Protein 9JBD (pdb70)

Solvent-accessible surface area: 7756 Å² total; per-residue (Å²): 151,133,69,44,15,96,37,20,92,106,96,26,36,60,115,65,0,82,110,40,1,70,26,154,71,24,71,13,50,26,49,77,61,14,74,9,152,79,73,32,118,74,53,111,5,37,55,10,83,17,112,26,131,75,57,72,0,63,158,28,0,58,97,6,10,111,34,0,65,174,100,42,133,42,10,88,6,1,0,2,2,30,22,25,66,0,115,83,49,39,24,8,4,0,0,0,0,0,0,52,141,179,66,22,0,119,87,1,3,159,38,0,13,70,82,0,94,132,62,0,22,0,111,46,87,15,57,7,138,94,55,47,114,57,96,44,74,90,25

Foldseek 3Di:
DDAAEEEEQDFDDLPVQCVVLDDPLWPAKDKDWDFAAQDDPRFGWFKKFKADDVVQQVVQLVVLQVVLPVPDPSKGKHKYAYGGMDGGGGTGIMMMITHSDHVSRVVSNVSSVVSQQVPGQMWMWIDGPVGDIDIDRGD

InterPro domains:
  IPR003448 Molybdopterin biosynthesis MoaE [PF02391] (89-200)
  IPR003448 Molybdopterin biosynthesis MoaE [cd00756] (94-217)
  IPR003749 Sulfur carrier ThiS/MoaD-like [PF02597] (6-82)
  IPR012675 Beta-grasp domain superfamily [G3DSA:3.10.20.30] (4-79)
  IPR016155 Molybdopterin synthase/thiamin biosynthesis sulphur carrier, beta-grasp [SSF54285] (1-80)
  IPR036563 Molybdopterin biosynthesis MoaE subunit superfamily [G3DSA:3.90.1170.40] (80-221)
  IPR036563 Molybdopterin biosynthesis MoaE subunit superfamily [SSF54690] (85-220)

GO terms:
  GO:0006777 Mo-molybdopterin cofactor biosynthetic process (P, IDA)

Radius of gyration: 15.44 Å; Cα contacts (8 Å, |Δi|>4): 315; chains: 1; bounding box: 29×27×48 Å

Sequence (139 aa):
SDVYCRLTDEPLSVDEVLNAISGPSQGGAVIFVGTVRNNNNGHEVTKLYYEAYPAMVHHRTLMDIIEECERQADGVRVAVAHRTGELRIGDAAVVIGASAPHRAAAFDAARMCIERLKQDVPIWKKEFALDGVEWVANRP

B-factor: mean 68.08, std 10.38, range [46.68, 106.33]

Organism: Mycobacterium tuberculosis (strain ATCC 25618 / H37Rv) (NCBI:txid83332)

Secondary structure (DSSP, 8-state):
----EEEESSPP-HHHHHHHH--TT--EEEEEEEE--SEETTEEEEEEEEE--HHHHHHHHHHHHHHHHTTSTT-EEEEEEE-EEE-TT-EEEEEEEEESSHHHHHHHHHHHHHHHHHH---EEEEEETTS-EEEES--

Structure (mmCIF, N/CA/C/O backbone):
data_9JBD
#
_entry.id   9JBD
#
_cell.length_a   98.015
_cell.length_b   98.015
_cell.length_c   102.940
_cell.angle_alpha   90.00
_cell.angle_beta   90.00
_cell.angle_gamma   120.00
#
_symmetry.space_group_name_H-M   'P 65 2 2'
#
loop_
_entity.id
_entity.type
_entity.pdbx_description
1 polymer 'Probable MoaD-MoaE fusion protein MoaX'
2 non-polymer '2-(N-MORPHOLINO)-ETHANESULFONIC ACID'
3 non-polymer GLYCEROL
4 water water
#
loop_
_atom_site.group_PDB
_atom_site.id
_atom_site.type_symbol
_atom_site.label_atom_id
_atom_site.label_alt_id
_atom_site.label_comp_id
_atom_site.label_asym_id
_atom_site.label_entity_id
_atom_site.label_seq_id
_atom_site.pdbx_PDB_ins_code
_atom_site.Cartn_x
_atom_site.Cartn_y
_atom_site.Cartn_z
_atom_site.occupancy
_atom_site.B_iso_or_equiv
_atom_site.auth_seq_id
_atom_site.auth_comp_id
_atom_site.auth_asym_id
_atom_site.auth_atom_id
_atom_site.pdbx_PDB_model_num
ATOM 1 N N . SER A 1 8 ? 24.593 26.682 -27.121 1.00 71.79 83 SER A N 1
ATOM 2 C CA . SER A 1 8 ? 23.908 25.973 -26.047 1.00 79.87 83 SER A CA 1
ATOM 3 C C . SER A 1 8 ? 23.657 26.949 -24.883 1.00 79.78 83 SER A C 1
ATOM 4 O O . SER A 1 8 ? 24.586 27.619 -24.419 1.00 80.60 83 SER A O 1
ATOM 7 N N . ASP A 1 9 ? 22.402 27.021 -24.431 1.00 74.50 84 ASP A N 1
ATOM 8 C CA . ASP A 1 9 ? 21.939 28.110 -23.575 1.00 75.29 84 ASP A CA 1
ATOM 9 C C . ASP A 1 9 ? 22.592 28.057 -22.192 1.00 76.12 84 ASP A C 1
ATOM 10 O O . ASP A 1 9 ? 22.958 26.992 -21.685 1.00 76.29 84 ASP A O 1
ATOM 15 N N . VAL A 1 10 ? 22.723 29.233 -21.574 1.00 70.07 85 VAL A N 1
ATOM 16 C CA . VAL A 1 10 ? 23.352 29.332 -20.265 1.00 73.36 85 VAL A CA 1
ATOM 17 C C . VAL A 1 10 ? 22.444 28.700 -19.218 1.00 72.70 85 VAL A C 1
ATOM 18 O O . VAL A 1 10 ? 21.211 28.768 -19.314 1.00 70.99 85 VAL A O 1
ATOM 22 N N . TYR A 1 11 ? 23.051 28.029 -18.240 1.00 62.74 86 TYR A N 1
ATOM 23 C CA . TYR A 1 11 ? 22.341 27.484 -17.094 1.00 57.06 86 TYR A CA 1
ATOM 24 C C . TYR A 1 11 ? 22.693 28.344 -15.888 1.00 61.39 86 TYR A C 1
ATOM 25 O O . TYR A 1 11 ? 23.852 28.397 -15.462 1.00 56.48 86 TYR A O 1
ATOM 34 N N . CYS A 1 12 ? 21.690 29.010 -15.340 1.00 63.10 87 CYS A N 1
ATOM 35 C CA . CYS A 1 12 ? 21.897 29.957 -14.257 1.00 65.02 87 CYS A CA 1
ATOM 36 C C . CYS A 1 12 ? 20.585 30.011 -13.477 1.00 61.93 87 CYS A C 1
ATOM 37 O O . CYS A 1 12 ? 19.618 30.637 -13.926 1.00 57.93 87 CYS A O 1
ATOM 40 N N . ARG A 1 13 ? 20.556 29.337 -12.325 1.00 63.13 88 ARG A N 1
ATOM 41 C CA . ARG A 1 13 ? 19.324 29.064 -11.590 1.00 61.21 88 ARG A CA 1
ATOM 42 C C . ARG A 1 13 ? 19.372 29.674 -10.197 1.00 68.09 88 ARG A C 1
ATOM 43 O O . ARG A 1 13 ? 20.330 29.461 -9.443 1.00 62.49 88 ARG A O 1
ATOM 51 N N . LEU A 1 14 ? 18.332 30.432 -9.866 1.00 72.98 89 LEU A N 1
ATOM 52 C CA . LEU A 1 14 ? 17.973 30.784 -8.504 1.00 62.87 89 LEU A CA 1
ATOM 53 C C . LEU A 1 14 ? 16.731 29.994 -8.120 1.00 71.63 89 LEU A C 1
ATOM 54 O O . LEU A 1 14 ? 15.772 29.920 -8.892 1.00 73.31 89 LEU A O 1
ATOM 59 N N . THR A 1 15 ? 16.728 29.423 -6.923 1.00 64.91 90 THR A N 1
ATOM 60 C CA . THR A 1 15 ? 15.590 28.603 -6.549 1.00 68.31 90 THR A CA 1
ATOM 61 C C . THR A 1 15 ? 15.558 28.406 -5.037 1.00 68.95 90 THR A C 1
ATOM 62 O O . THR A 1 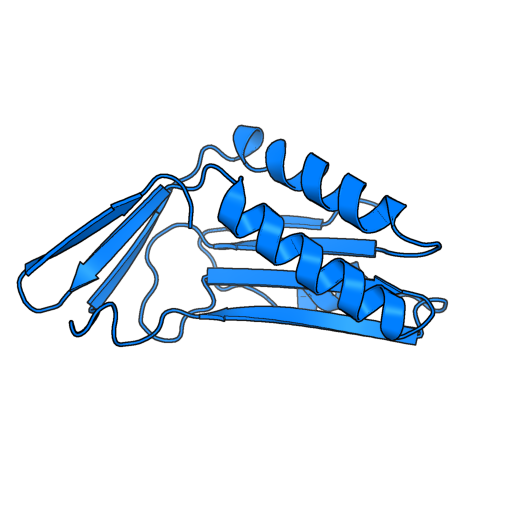15 ? 16.597 28.330 -4.377 1.00 65.43 90 THR A O 1
ATOM 66 N N . ASP A 1 16 ? 14.343 28.343 -4.499 1.00 71.90 91 ASP A N 1
ATOM 67 C CA . ASP A 1 16 ? 14.138 27.903 -3.123 1.00 69.26 91 ASP A CA 1
ATOM 68 C C . ASP A 1 16 ? 14.360 26.410 -2.956 1.00 70.55 91 ASP A C 1
ATOM 69 O O . ASP A 1 16 ? 14.602 25.961 -1.834 1.00 74.84 91 ASP A O 1
ATOM 74 N N . GLU A 1 17 ? 14.275 25.636 -4.038 1.00 72.00 92 GLU A N 1
ATOM 75 C CA . GLU A 1 17 ? 14.370 24.190 -3.945 1.00 69.54 92 GLU A CA 1
ATOM 76 C C . GLU A 1 17 ? 15.811 23.762 -3.691 1.00 68.11 92 GLU A C 1
ATOM 77 O O . GLU A 1 17 ? 16.750 24.503 -3.983 1.00 68.11 92 GLU A O 1
ATOM 83 N N . PRO A 1 18 ? 16.014 22.560 -3.156 1.00 67.99 93 PRO A N 1
ATOM 84 C CA . PRO A 1 18 ? 17.379 22.033 -3.052 1.00 66.06 93 PRO A CA 1
ATOM 85 C C . PRO A 1 18 ? 18.062 21.998 -4.414 1.00 69.68 93 PRO A C 1
ATOM 86 O O . PRO A 1 18 ? 17.448 21.678 -5.433 1.00 66.96 93 PRO A O 1
ATOM 90 N N . LEU A 1 19 ? 19.344 22.351 -4.423 1.00 66.35 94 LEU A N 1
ATOM 91 C CA . LEU A 1 19 ? 20.104 22.408 -5.660 1.00 58.79 94 LEU A CA 1
ATOM 92 C C . LEU A 1 19 ? 20.385 21.009 -6.190 1.00 62.59 94 LEU A C 1
ATOM 93 O O . LEU A 1 19 ? 20.391 20.024 -5.453 1.00 65.10 94 LEU A O 1
ATOM 98 N N . SER A 1 20 ? 20.589 20.922 -7.499 1.00 69.02 95 SER A N 1
ATOM 99 C CA . SER A 1 20 ? 20.833 19.650 -8.160 1.00 66.11 95 SER A CA 1
ATOM 100 C C . SER A 1 20 ? 22.213 19.686 -8.793 1.00 64.94 95 SER A C 1
ATOM 101 O O . SER A 1 20 ? 22.421 20.365 -9.805 1.00 69.47 95 SER A O 1
ATOM 104 N N . VAL A 1 21 ? 23.156 18.972 -8.184 1.00 68.35 96 VAL A N 1
ATOM 105 C CA . VAL A 1 21 ? 24.462 18.789 -8.800 1.00 64.37 96 VAL A CA 1
ATOM 106 C C . VAL A 1 21 ? 24.305 18.089 -10.141 1.00 67.20 96 VAL A C 1
ATOM 107 O O . VAL A 1 21 ? 25.002 18.406 -11.113 1.00 65.16 96 VAL A O 1
ATOM 111 N N . ASP A 1 22 ? 23.344 17.166 -10.231 1.00 70.92 97 ASP A N 1
ATOM 112 C CA . ASP A 1 22 ? 23.107 16.462 -11.488 1.00 68.64 97 ASP A CA 1
ATOM 113 C C . ASP A 1 22 ? 22.690 17.424 -12.607 1.00 61.84 97 ASP A C 1
ATOM 114 O O . ASP A 1 22 ? 23.197 17.320 -13.732 1.00 61.47 97 ASP A O 1
ATOM 119 N N . GLU A 1 23 ? 21.814 18.398 -12.317 1.00 61.40 98 GLU A N 1
ATOM 120 C CA . GLU A 1 23 ? 21.448 19.374 -13.351 1.00 63.96 98 GLU A CA 1
ATOM 121 C C . GLU A 1 23 ? 22.649 20.190 -13.799 1.00 64.41 98 GLU A C 1
ATOM 122 O O . GLU A 1 23 ? 22.836 20.418 -14.998 1.00 64.44 98 GLU A O 1
ATOM 128 N N . VAL A 1 24 ? 23.461 20.658 -12.844 1.00 64.48 99 VAL A N 1
ATOM 129 C CA . VAL A 1 24 ? 24.624 21.469 -13.186 1.00 59.43 99 VAL A CA 1
ATOM 130 C C . VAL A 1 24 ? 25.587 20.683 -14.070 1.00 59.26 99 VAL A C 1
ATOM 131 O O . VAL A 1 24 ? 26.082 21.198 -15.081 1.00 54.97 99 VAL A O 1
ATOM 135 N N . LEU A 1 25 ? 25.866 19.427 -13.713 1.00 57.57 100 LEU A N 1
ATOM 136 C CA . LEU A 1 25 ? 26.788 18.630 -14.516 1.00 60.95 100 LEU A CA 1
ATOM 137 C C . LEU A 1 25 ? 26.208 18.346 -15.900 1.00 62.68 100 LEU A C 1
ATOM 138 O O . LEU A 1 25 ? 26.907 18.463 -16.912 1.00 61.87 100 LEU A O 1
ATOM 143 N N . ASN A 1 26 ? 24.927 17.987 -15.957 1.00 66.56 101 ASN A N 1
ATOM 144 C CA . ASN A 1 26 ? 24.267 17.755 -17.233 1.00 66.34 101 ASN A CA 1
ATOM 145 C C . ASN A 1 26 ? 24.321 18.993 -18.122 1.00 66.04 101 ASN A C 1
ATOM 146 O O . ASN A 1 26 ? 24.497 18.875 -19.340 1.00 62.43 101 ASN A O 1
ATOM 151 N N . ALA A 1 27 ? 24.220 20.188 -17.530 1.00 65.71 102 ALA A N 1
ATOM 152 C CA . ALA A 1 27 ? 24.199 21.412 -18.328 1.00 59.67 102 ALA A CA 1
ATOM 153 C C . ALA A 1 27 ? 25.555 21.756 -18.939 1.00 60.24 102 ALA A C 1
ATOM 154 O O . ALA A 1 27 ? 25.616 22.621 -19.817 1.00 64.73 102 ALA A O 1
ATOM 156 N N . ILE A 1 28 ? 26.642 21.128 -18.494 1.00 61.26 103 ILE A N 1
ATOM 157 C CA . ILE A 1 28 ? 27.967 21.414 -19.035 1.00 61.20 103 ILE A CA 1
ATOM 158 C C . ILE A 1 28 ? 28.565 20.218 -19.750 1.00 57.04 103 ILE A C 1
ATOM 159 O O . ILE A 1 28 ? 29.690 20.316 -20.270 1.00 53.53 103 ILE A O 1
ATOM 164 N N . SER A 1 29 ? 27.861 19.087 -19.786 1.00 57.05 104 SER A N 1
ATOM 165 C CA . SER A 1 29 ? 28.389 17.895 -20.426 1.00 59.67 104 SER A CA 1
ATOM 166 C C .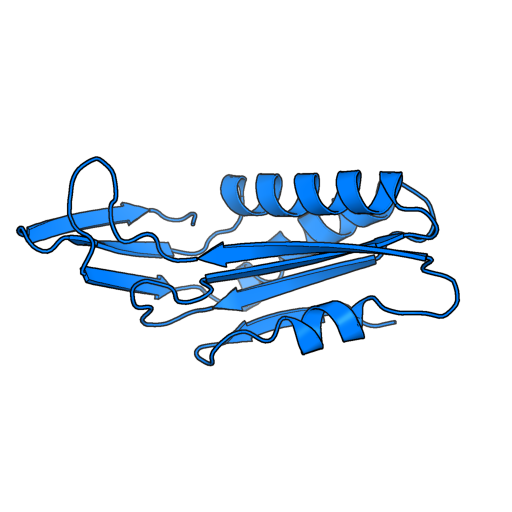 SER A 1 29 ? 28.302 18.019 -21.944 1.00 64.87 104 SER A C 1
ATOM 167 O O . SER A 1 29 ? 27.606 18.880 -22.495 1.00 62.14 104 SER A O 1
ATOM 170 N N . GLY A 1 30 ? 29.030 17.134 -22.618 1.00 62.21 105 GLY A N 1
ATOM 171 C CA . GLY A 1 30 ? 29.186 17.176 -24.047 1.00 59.71 105 GLY A CA 1
ATOM 172 C C . GLY A 1 30 ? 30.214 16.157 -24.499 1.00 60.49 105 GLY A C 1
ATOM 173 O O . GLY A 1 30 ? 31.076 15.724 -2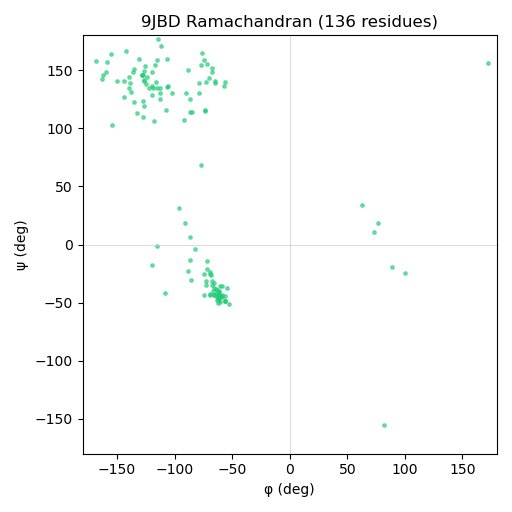3.726 1.00 61.96 105 GLY A O 1
ATOM 174 N N . PRO A 1 31 ? 30.133 15.733 -25.760 1.00 65.81 106 PRO A N 1
ATOM 175 C CA . PRO A 1 31 ? 31.106 14.745 -26.258 1.00 63.50 106 PRO A CA 1
ATOM 176 C C . PRO A 1 31 ? 32.515 15.308 -26.391 1.00 61.43 106 PRO A C 1
ATOM 177 O O . PRO A 1 31 ? 33.484 14.538 -26.357 1.00 64.87 106 PRO A O 1
ATOM 181 N N . SER A 1 32 ? 32.661 16.623 -26.526 1.00 55.16 107 SER A N 1
ATOM 182 C CA . SER A 1 32 ? 33.973 17.254 -26.555 1.00 58.76 107 SER A CA 1
ATOM 183 C C . SER A 1 32 ? 34.536 17.591 -25.165 1.00 58.54 107 SER A C 1
ATOM 184 O O . SER A 1 32 ? 35.734 17.891 -25.069 1.00 55.34 107 SER A O 1
ATOM 187 N N . GLN A 1 33 ? 33.727 17.556 -24.100 1.00 55.61 108 GLN A N 1
ATOM 188 C CA . GLN A 1 33 ? 34.186 17.950 -22.759 1.00 61.51 108 GLN A CA 1
ATOM 189 C C . GLN A 1 33 ? 34.701 16.729 -22.008 1.00 57.33 108 GLN A C 1
ATOM 190 O O . GLN A 1 33 ? 33.907 15.913 -21.530 1.00 55.95 108 GLN A O 1
ATOM 196 N N . GLY A 1 34 ? 36.022 16.630 -21.853 1.00 54.87 109 GLY A N 1
ATOM 197 C CA . GLY A 1 34 ? 36.630 15.515 -21.142 1.00 59.66 109 GLY A CA 1
ATOM 198 C C . GLY A 1 34 ? 36.794 15.672 -19.635 1.00 57.45 109 GLY A C 1
ATOM 199 O O . GLY A 1 34 ? 36.926 14.677 -18.919 1.00 57.20 109 GLY A O 1
ATOM 200 N N . GLY A 1 35 ? 36.815 16.911 -19.144 1.00 55.91 110 GLY A N 1
ATOM 201 C CA . GLY A 1 35 ? 36.906 17.184 -17.721 1.00 56.44 110 GLY A CA 1
ATOM 202 C C . GLY A 1 35 ? 35.835 18.140 -17.233 1.00 57.46 110 GLY A C 1
ATOM 203 O O . GLY A 1 35 ? 35.439 19.055 -17.966 1.00 57.53 110 GLY A O 1
ATOM 204 N N . ALA A 1 36 ? 35.364 17.941 -16.001 1.00 53.18 111 ALA A N 1
ATOM 205 C CA . ALA A 1 36 ? 34.379 18.811 -15.382 1.00 50.53 111 ALA A CA 1
ATOM 206 C C . ALA A 1 36 ? 34.679 18.932 -13.892 1.00 54.79 111 ALA A C 1
ATOM 207 O O 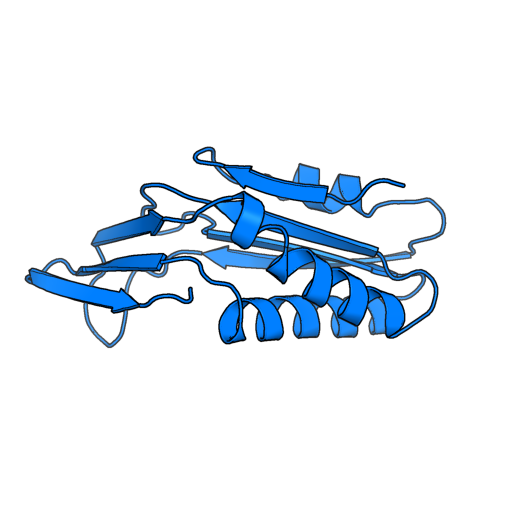. ALA A 1 36 ? 35.046 17.953 -13.239 1.00 53.11 111 ALA A O 1
ATOM 209 N N . VAL A 1 37 ? 34.514 20.137 -13.358 1.00 53.23 112 VAL A N 1
ATOM 210 C CA . VAL A 1 37 ? 34.799 20.434 -11.962 1.00 51.13 112 VAL A CA 1
ATOM 211 C C . VAL A 1 37 ? 33.553 21.097 -11.396 1.00 57.39 112 VAL A C 1
ATOM 212 O O . VAL A 1 37 ? 33.082 22.096 -11.955 1.00 57.37 112 VAL A O 1
ATOM 216 N N . ILE A 1 38 ? 32.990 20.521 -10.327 1.00 52.57 113 ILE A N 1
ATOM 217 C CA . ILE A 1 38 ? 31.832 21.076 -9.631 1.00 51.38 113 ILE A CA 1
ATOM 218 C C . ILE A 1 38 ? 32.294 21.507 -8.251 1.00 57.59 113 ILE A C 1
ATOM 219 O O . ILE A 1 38 ? 32.968 20.742 -7.546 1.00 57.25 113 ILE A O 1
ATOM 224 N N . PHE A 1 39 ? 31.953 22.732 -7.875 1.00 56.65 114 PHE A N 1
ATOM 225 C CA . PHE A 1 39 ? 32.104 23.196 -6.515 1.00 54.03 114 PHE A CA 1
ATOM 226 C C . PHE A 1 39 ? 30.733 23.250 -5.860 1.00 59.91 114 PHE A C 1
ATOM 227 O O . PHE A 1 39 ? 29.772 23.769 -6.452 1.00 56.04 114 PHE A O 1
ATOM 235 N N . VAL A 1 40 ? 30.668 22.767 -4.619 1.00 56.63 115 VAL A N 1
ATOM 236 C CA . VAL A 1 40 ? 29.450 22.738 -3.820 1.00 50.82 115 VAL A CA 1
ATOM 237 C C . VAL A 1 40 ? 29.774 23.421 -2.507 1.00 55.29 115 VAL A C 1
ATOM 238 O O . VAL A 1 40 ? 30.667 22.981 -1.777 1.00 54.29 115 VAL A O 1
ATOM 242 N N . GLY A 1 41 ? 29.070 24.521 -2.219 1.00 53.81 116 GLY A N 1
ATOM 243 C CA . GLY A 1 41 ? 29.190 25.195 -0.941 1.00 54.47 116 GLY A CA 1
ATOM 244 C C . GLY A 1 41 ? 28.024 24.857 -0.058 1.00 59.66 116 GLY A C 1
ATOM 245 O O . GLY A 1 41 ? 26.853 24.954 -0.466 1.00 57.75 116 GLY A O 1
ATOM 246 N N . THR A 1 42 ? 28.323 24.462 1.186 1.00 52.98 117 THR A N 1
ATOM 247 C CA . THR A 1 42 ? 27.323 23.983 2.123 1.00 56.57 117 THR A CA 1
ATOM 248 C C . THR A 1 42 ? 27.383 24.776 3.424 1.00 62.87 117 THR A C 1
ATOM 249 O O . THR A 1 42 ? 28.429 25.316 3.806 1.00 58.01 117 THR A O 1
ATOM 253 N N . VAL A 1 43 ? 26.244 24.832 4.110 1.00 62.92 118 VAL A N 1
ATOM 254 C CA . VAL A 1 43 ? 26.151 25.584 5.354 1.00 65.04 118 VAL A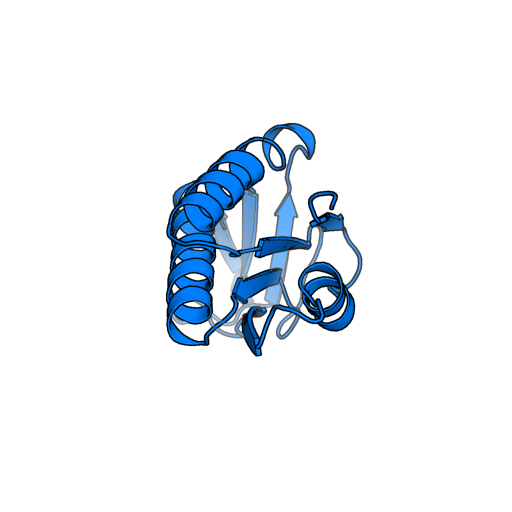 CA 1
ATOM 255 C C . VAL A 1 43 ? 26.894 24.807 6.439 1.00 66.28 118 VAL A C 1
ATOM 256 O O . VAL A 1 43 ? 26.533 23.675 6.769 1.00 65.53 118 VAL A O 1
ATOM 260 N N . ARG A 1 44 ? 27.964 25.397 6.961 1.00 63.23 119 ARG A N 1
ATOM 261 C CA . ARG A 1 44 ? 28.711 24.788 8.044 1.00 66.08 119 ARG A CA 1
ATOM 262 C C . ARG A 1 44 ? 27.962 24.979 9.364 1.00 71.32 119 ARG A C 1
ATOM 263 O O . ARG A 1 44 ? 27.154 25.905 9.512 1.00 65.50 119 ARG A O 1
ATOM 271 N N . ASN A 1 45 ? 28.210 24.075 10.323 1.00 64.83 120 ASN A N 1
ATOM 272 C CA . ASN A 1 45 ? 27.512 24.170 11.601 1.00 75.07 120 ASN A CA 1
ATOM 273 C C . ASN A 1 45 ? 28.154 25.168 12.557 1.00 74.68 120 ASN A C 1
ATOM 274 O O . ASN A 1 45 ? 27.613 25.389 13.645 1.00 75.31 120 ASN A O 1
ATOM 279 N N . ASN A 1 46 ? 29.280 25.774 12.183 1.00 74.79 121 ASN A N 1
ATOM 280 C CA . ASN A 1 46 ? 29.949 26.749 13.031 1.00 77.48 121 ASN A CA 1
ATOM 281 C C . ASN A 1 46 ? 30.457 27.907 12.178 1.00 78.29 121 ASN A C 1
ATOM 282 O O . ASN A 1 46 ? 31.076 27.696 11.130 1.00 79.94 121 ASN A O 1
ATOM 287 N N . ASN A 1 47 ? 30.203 29.121 12.674 1.00 77.07 122 ASN A N 1
ATOM 288 C CA . ASN A 1 47 ? 30.693 30.350 11.997 1.00 82.20 122 ASN A CA 1
ATOM 289 C C . ASN A 1 47 ? 31.332 31.267 13.040 1.00 82.32 122 ASN A C 1
ATOM 290 O O . ASN A 1 47 ? 30.600 31.751 13.928 1.00 77.77 122 ASN A O 1
ATOM 295 N N . ASN A 1 48 ? 32.646 31.465 12.955 1.00 79.55 123 ASN A N 1
ATOM 296 C CA . ASN A 1 48 ? 33.354 32.391 13.834 1.00 83.27 123 ASN A CA 1
ATOM 297 C C . ASN A 1 48 ? 33.250 31.951 15.298 1.00 86.27 123 ASN A C 1
ATOM 298 O O . ASN A 1 48 ? 33.178 32.779 16.214 1.00 85.07 123 ASN A O 1
ATOM 303 N N . GLY A 1 49 ? 33.225 30.640 15.531 1.00 80.28 124 GLY A N 1
ATOM 304 C CA . GLY A 1 49 ? 33.110 30.136 16.881 1.00 73.12 124 GLY A CA 1
ATOM 305 C C . GLY A 1 49 ? 31.729 30.219 17.485 1.00 82.85 124 GLY A C 1
ATOM 306 O O . GLY A 1 49 ? 31.600 30.161 18.715 1.00 87.00 124 GLY A O 1
ATOM 307 N N . HIS A 1 50 ? 30.685 30.373 16.671 1.00 78.69 125 HIS A N 1
ATOM 308 C CA . HIS A 1 50 ? 29.317 30.233 17.148 1.00 73.09 125 HIS A CA 1
ATOM 309 C C . HIS A 1 50 ? 28.667 29.060 16.425 1.00 70.89 125 HIS A C 1
ATOM 310 O O . HIS A 1 50 ? 29.077 28.682 15.331 1.00 79.48 125 HIS A O 1
ATOM 317 N N . GLU A 1 51 ? 27.669 28.466 17.061 1.00 74.58 126 GLU A N 1
ATOM 318 C CA . GLU A 1 51 ? 26.916 27.356 16.491 1.00 74.44 126 GLU A CA 1
ATOM 319 C C . GLU A 1 51 ? 25.795 27.948 15.648 1.00 78.89 126 GLU A C 1
ATOM 320 O O . GLU A 1 51 ? 24.876 28.585 16.183 1.00 70.35 126 GLU A O 1
ATOM 326 N N . VAL A 1 52 ? 25.873 27.732 14.331 1.00 72.32 127 VAL A N 1
ATOM 327 C CA . VAL A 1 52 ? 24.873 28.248 13.408 1.00 69.13 127 VAL A CA 1
ATOM 328 C C . VAL A 1 52 ? 23.585 27.453 13.556 1.00 68.49 127 VAL A C 1
ATOM 329 O O . VAL A 1 52 ? 23.608 26.228 13.724 1.00 74.23 127 VAL A O 1
ATOM 333 N N . THR A 1 53 ? 22.448 28.143 13.502 1.00 72.49 128 THR A N 1
ATOM 334 C CA . THR A 1 53 ? 21.148 27.476 13.432 1.00 77.86 128 THR A CA 1
ATOM 335 C C . THR A 1 53 ? 20.460 27.589 12.074 1.00 80.16 128 THR A C 1
ATOM 336 O O . THR A 1 53 ? 19.905 26.595 11.595 1.00 84.40 128 THR A O 1
ATOM 340 N N . LYS A 1 54 ? 20.485 28.749 11.415 1.00 76.03 129 LYS A N 1
ATOM 341 C CA . LYS A 1 54 ? 19.791 28.892 10.138 1.00 75.93 129 LYS A CA 1
ATOM 342 C C . LYS A 1 54 ? 20.374 30.056 9.337 1.00 76.20 129 LYS A C 1
ATOM 343 O O . LYS A 1 54 ? 20.981 30.979 9.892 1.00 76.13 129 LYS A O 1
ATOM 349 N N . LEU A 1 55 ? 20.180 29.988 8.011 1.00 78.74 130 LEU A N 1
ATOM 350 C CA . LEU A 1 55 ? 20.507 31.050 7.058 1.00 71.64 130 LEU A CA 1
ATOM 351 C C . LEU A 1 55 ? 19.286 31.388 6.216 1.00 68.35 130 LEU A C 1
ATOM 352 O O . LEU A 1 55 ? 18.453 30.522 5.941 1.00 73.37 130 LEU A O 1
ATOM 357 N N . TYR A 1 56 ? 19.195 32.645 5.789 1.00 68.97 131 TYR A N 1
ATOM 358 C CA . TYR A 1 56 ? 18.297 33.047 4.712 1.00 73.06 131 TYR A CA 1
ATOM 359 C C . TYR A 1 56 ? 19.125 33.735 3.630 1.00 72.53 131 TYR A C 1
ATOM 360 O O . TYR A 1 56 ? 20.098 34.441 3.931 1.00 68.31 131 TYR A O 1
ATOM 369 N N . TYR A 1 57 ? 18.746 33.513 2.374 1.00 71.67 132 TYR A N 1
ATOM 370 C CA . TYR A 1 57 ? 19.313 34.205 1.224 1.00 65.92 132 TYR A CA 1
ATOM 371 C C . TYR A 1 57 ? 18.203 34.975 0.521 1.00 67.30 132 TYR A C 1
ATOM 372 O O . TYR A 1 57 ? 17.103 34.444 0.326 1.00 68.63 132 TYR A O 1
ATOM 381 N N . GLU A 1 58 ? 18.481 36.233 0.171 1.00 70.09 133 GLU A N 1
ATOM 382 C CA . GLU A 1 58 ? 17.552 37.074 -0.573 1.00 74.20 133 GLU A CA 1
ATOM 383 C C . GLU A 1 58 ? 18.259 37.652 -1.797 1.00 76.20 133 GLU A C 1
ATOM 384 O O . GLU A 1 58 ? 19.462 37.934 -1.759 1.00 73.97 133 GLU A O 1
ATOM 390 N N . ALA A 1 59 ? 17.507 37.823 -2.888 1.00 72.47 134 ALA A N 1
ATOM 391 C CA . ALA A 1 59 ? 18.103 38.321 -4.123 1.00 75.57 134 ALA A CA 1
ATOM 392 C C . ALA A 1 59 ? 17.021 38.813 -5.070 1.00 73.71 134 ALA A C 1
ATOM 393 O O . ALA A 1 59 ? 15.951 38.211 -5.163 1.00 74.20 134 ALA A O 1
ATOM 395 N N . TYR A 1 60 ? 17.312 39.900 -5.786 1.00 80.12 135 TYR A N 1
ATOM 396 C CA . TYR A 1 60 ? 16.496 40.272 -6.933 1.00 71.32 135 TYR A CA 1
ATOM 397 C C . TYR A 1 60 ? 17.012 39.486 -8.131 1.00 72.72 135 TYR A C 1
ATOM 398 O O . TYR A 1 60 ? 18.163 39.696 -8.551 1.00 74.18 135 TYR A O 1
ATOM 407 N N . PRO A 1 61 ? 16.225 38.564 -8.698 1.00 71.10 136 PRO A N 1
ATOM 408 C CA . PRO A 1 61 ? 16.792 37.613 -9.671 1.00 74.00 136 PRO A CA 1
ATOM 409 C C . PRO A 1 61 ? 17.430 38.247 -10.902 1.00 73.99 136 PRO A C 1
ATOM 410 O O . PRO A 1 61 ? 18.505 37.796 -11.319 1.00 70.63 136 PRO A O 1
ATOM 414 N N . ALA A 1 62 ? 16.813 39.263 -11.515 1.00 75.81 137 ALA A N 1
ATOM 415 C CA . ALA A 1 62 ? 17.378 39.813 -12.748 1.00 71.42 137 ALA A CA 1
ATOM 416 C C . ALA A 1 62 ? 18.728 40.471 -12.489 1.00 72.06 137 ALA A C 1
ATOM 417 O O . ALA A 1 62 ? 19.651 40.357 -13.305 1.00 66.82 137 ALA A O 1
ATOM 419 N N . MET A 1 63 ? 18.868 41.146 -11.347 1.00 71.14 138 MET A N 1
ATOM 420 C CA . MET A 1 63 ? 20.131 41.798 -11.011 1.00 76.68 138 MET A CA 1
ATOM 421 C C . MET A 1 63 ? 21.205 40.783 -10.616 1.00 73.58 138 MET A C 1
ATOM 422 O O . MET A 1 63 ? 22.398 41.006 -10.866 1.00 72.20 138 MET A O 1
ATOM 427 N N . VAL A 1 64 ? 20.808 39.661 -10.016 1.00 71.46 139 VAL A N 1
ATOM 428 C CA . VAL A 1 64 ? 21.770 38.608 -9.707 1.00 66.17 139 VAL A CA 1
ATOM 429 C C . VAL A 1 64 ? 22.177 37.863 -10.969 1.00 63.01 139 VAL A C 1
ATOM 430 O O . VAL A 1 64 ? 23.361 37.575 -11.175 1.00 64.82 139 VAL A O 1
ATOM 434 N N . HIS A 1 65 ? 21.208 37.546 -11.834 1.00 65.97 140 HIS A N 1
ATOM 435 C CA A HIS A 1 65 ? 21.514 36.906 -13.113 0.41 66.47 140 HIS A CA 1
ATOM 436 C CA B HIS A 1 65 ? 21.535 36.894 -13.099 0.59 66.37 140 HIS A CA 1
ATOM 437 C C . HIS A 1 65 ? 22.474 37.749 -13.939 1.00 63.16 140 HIS A C 1
ATOM 438 O O . HIS A 1 65 ? 23.362 37.216 -14.609 1.00 64.83 140 HIS A O 1
ATOM 451 N N . ARG A 1 66 ? 22.305 39.071 -13.911 1.00 62.71 141 ARG A N 1
ATOM 452 C CA . ARG A 1 66 ? 23.183 39.936 -14.695 1.00 65.62 141 ARG A CA 1
ATOM 453 C C . ARG A 1 66 ? 24.635 39.772 -14.265 1.00 66.27 141 ARG A C 1
ATOM 454 O O . ARG A 1 66 ? 25.523 39.569 -15.102 1.00 66.12 141 ARG A O 1
ATOM 462 N N . THR A 1 67 ? 24.888 39.836 -12.950 1.00 64.49 142 THR A N 1
ATOM 463 C CA . THR A 1 67 ? 26.241 39.703 -12.419 1.00 58.40 142 THR A CA 1
ATOM 464 C C . THR A 1 67 ? 26.830 38.326 -12.710 1.00 60.88 142 THR A C 1
ATOM 465 O O . THR A 1 67 ? 28.026 38.202 -13.007 1.00 60.06 142 THR A O 1
ATOM 469 N N . LEU A 1 68 ? 26.019 37.275 -12.617 1.00 54.91 143 LEU A N 1
ATOM 470 C CA . LEU A 1 68 ? 26.544 35.949 -12.906 1.00 55.84 143 LEU A CA 1
ATOM 471 C C . LEU A 1 68 ? 26.939 35.810 -14.376 1.00 62.40 143 LEU A C 1
ATOM 472 O O . LEU A 1 68 ? 27.914 35.112 -14.693 1.00 62.20 143 LEU A O 1
ATOM 477 N N . MET A 1 69 ? 26.215 36.480 -15.281 1.00 60.49 144 MET A N 1
ATOM 478 C CA . MET A 1 69 ? 26.584 36.448 -16.697 1.00 59.59 144 MET A CA 1
ATOM 479 C C . MET A 1 69 ? 27.973 37.032 -16.920 1.00 57.61 144 MET A C 1
ATOM 480 O O . MET A 1 69 ? 28.755 36.504 -17.720 1.00 60.62 144 MET A O 1
ATOM 485 N N . ASP A 1 70 ? 28.299 38.126 -16.225 1.00 59.00 145 ASP A N 1
ATOM 486 C CA . ASP A 1 70 ? 29.649 38.681 -16.307 1.00 63.09 145 ASP A CA 1
ATOM 487 C C . ASP A 1 70 ? 30.685 37.638 -15.927 1.00 62.58 145 ASP A C 1
ATOM 488 O O . ASP A 1 70 ? 31.665 37.413 -16.650 1.00 67.83 145 ASP A O 1
ATOM 493 N N . ILE A 1 71 ? 30.460 36.970 -14.800 1.00 63.86 146 ILE A N 1
ATOM 494 C CA . ILE A 1 71 ? 31.383 35.943 -14.336 1.00 65.33 146 ILE A CA 1
ATOM 495 C C . ILE A 1 71 ? 31.465 34.805 -15.341 1.00 56.22 146 ILE A C 1
ATOM 496 O O . ILE A 1 71 ? 32.556 34.382 -15.740 1.00 58.88 146 ILE A O 1
ATOM 501 N N . ILE A 1 72 ? 30.307 34.285 -15.757 1.00 55.59 147 ILE A N 1
ATOM 502 C CA . ILE A 1 72 ? 30.289 33.186 -16.717 1.00 56.61 147 ILE A CA 1
ATOM 503 C C . ILE A 1 72 ? 31.046 33.566 -17.987 1.00 63.08 147 ILE A C 1
ATOM 504 O O . ILE A 1 72 ? 31.852 32.778 -18.500 1.00 62.96 147 ILE A O 1
ATOM 509 N N . GLU A 1 73 ? 30.822 34.783 -18.504 1.00 59.22 148 GLU A N 1
ATOM 510 C CA . GLU A 1 73 ? 31.556 35.210 -19.696 1.00 68.39 148 GLU A CA 1
ATOM 511 C C . GLU A 1 73 ? 33.051 35.301 -19.419 1.00 65.08 148 GLU A C 1
ATOM 512 O O . GLU A 1 73 ? 33.870 34.850 -20.231 1.00 59.82 148 GLU A O 1
ATOM 518 N N . GLU A 1 74 ? 33.427 35.859 -18.264 1.00 64.19 149 GLU A N 1
ATOM 519 C CA . GLU A 1 74 ? 34.843 35.939 -17.914 1.00 66.03 149 GLU A CA 1
ATOM 520 C C . GLU A 1 74 ? 35.465 34.549 -17.793 1.00 65.62 149 GLU A C 1
ATOM 521 O O . GLU A 1 74 ? 36.593 34.328 -18.246 1.00 72.84 149 GLU A O 1
ATOM 527 N N . CYS A 1 75 ? 34.746 33.588 -17.205 1.00 62.25 150 CYS A N 1
ATOM 528 C CA . CYS A 1 75 ? 35.326 32.252 -17.065 1.00 64.93 150 CYS A CA 1
ATOM 529 C C . CYS A 1 75 ? 35.457 31.563 -18.414 1.00 62.47 150 CYS A C 1
ATOM 530 O O . CYS A 1 75 ? 36.480 30.926 -18.698 1.00 62.99 150 CYS A O 1
ATOM 533 N N . GLU A 1 76 ? 34.427 31.679 -19.255 1.00 64.72 151 GLU A N 1
ATOM 534 C CA . GLU A 1 76 ? 34.433 30.994 -20.539 1.00 65.79 151 GLU A CA 1
ATOM 535 C C . GLU A 1 76 ? 35.458 31.564 -21.511 1.00 63.11 151 GLU A C 1
ATOM 536 O O . GLU A 1 76 ? 35.923 30.830 -22.389 1.00 69.69 151 GLU A O 1
ATOM 542 N N . ARG A 1 77 ? 35.848 32.829 -21.375 1.00 65.05 152 ARG A N 1
ATOM 543 C CA . ARG A 1 77 ? 36.830 33.372 -22.305 1.00 71.20 152 ARG A CA 1
ATOM 544 C C . ARG A 1 77 ? 38.258 33.097 -21.846 1.00 71.52 152 ARG A C 1
ATOM 545 O O . ARG A 1 77 ? 39.207 33.533 -22.500 1.00 75.15 152 ARG A O 1
ATOM 553 N N . GLN A 1 78 ? 38.430 32.320 -20.775 1.00 73.02 153 GLN A N 1
ATOM 554 C CA . GLN A 1 78 ? 39.772 31.982 -20.309 1.00 73.26 153 GLN A CA 1
ATOM 555 C C . GLN A 1 78 ? 40.448 30.945 -21.202 1.00 73.40 153 GLN A C 1
ATOM 556 O O . GLN A 1 78 ? 41.683 30.900 -21.266 1.00 73.72 153 GLN A O 1
ATOM 562 N N . ALA A 1 79 ? 39.674 30.114 -21.902 1.00 69.58 154 ALA A N 1
ATOM 563 C CA . ALA A 1 79 ? 40.245 28.999 -22.652 1.00 62.42 154 ALA A CA 1
ATOM 564 C C . ALA A 1 79 ? 39.177 28.417 -23.564 1.00 61.09 154 ALA A C 1
ATOM 565 O O . ALA A 1 79 ? 37.977 28.586 -23.330 1.00 64.09 154 ALA A O 1
ATOM 567 N N . ASP A 1 80 ? 39.636 27.732 -24.612 1.00 65.64 155 ASP A N 1
ATOM 568 C CA . ASP A 1 80 ? 38.738 27.178 -25.614 1.00 63.39 155 ASP A CA 1
ATOM 569 C C . ASP A 1 80 ? 37.838 26.101 -25.014 1.00 64.01 155 ASP A C 1
ATOM 570 O O . ASP A 1 80 ? 38.284 25.266 -24.223 1.00 62.76 155 ASP A O 1
ATOM 575 N N . GLY A 1 81 ? 36.568 26.110 -25.415 1.00 54.48 156 GLY A N 1
ATOM 576 C CA . GLY A 1 81 ? 35.645 25.060 -25.046 1.00 54.35 156 GLY A CA 1
ATOM 577 C C . GLY A 1 81 ? 35.174 25.062 -23.604 1.00 59.28 156 GLY A C 1
ATOM 578 O O . GLY A 1 81 ? 34.550 24.088 -23.175 1.00 54.88 156 GLY A O 1
ATOM 579 N N . VAL A 1 82 ? 35.446 26.113 -22.837 1.00 55.35 157 VAL A N 1
ATOM 580 C CA . VAL A 1 82 ? 35.039 26.153 -21.438 1.00 56.08 157 VAL A CA 1
ATOM 581 C C . VAL A 1 82 ? 33.560 26.513 -21.350 1.00 61.06 157 VAL A C 1
ATOM 582 O O . VAL A 1 82 ? 33.110 27.490 -21.955 1.00 63.00 157 VAL A O 1
ATOM 586 N N . ARG A 1 83 ? 32.800 25.730 -20.585 1.00 60.96 158 ARG A N 1
ATOM 587 C CA . ARG A 1 83 ? 31.392 25.998 -20.302 1.00 59.98 158 ARG A CA 1
ATOM 588 C C . ARG A 1 83 ? 31.201 26.098 -18.791 1.00 63.75 158 ARG A C 1
ATOM 589 O O . ARG A 1 83 ? 31.707 25.258 -18.044 1.00 60.38 158 ARG A O 1
ATOM 597 N N . VAL A 1 84 ? 30.461 27.110 -18.347 1.00 58.33 159 VAL A N 1
ATOM 598 C CA . VAL A 1 84 ? 30.221 27.357 -16.937 1.00 60.07 159 VAL A CA 1
ATOM 599 C C . VAL A 1 84 ? 28.716 27.423 -16.690 1.00 64.61 159 VAL A C 1
ATOM 600 O O . VAL A 1 84 ? 27.973 28.027 -17.475 1.00 59.87 159 VAL A O 1
ATOM 604 N N . ALA A 1 85 ? 28.271 26.799 -15.589 1.00 60.36 160 ALA A N 1
ATOM 605 C CA . ALA A 1 85 ? 26.880 26.841 -15.156 1.00 54.62 160 ALA A CA 1
ATOM 606 C C . ALA A 1 85 ? 26.856 27.074 -13.658 1.00 61.97 160 ALA A C 1
ATOM 607 O O . ALA A 1 85 ? 27.754 26.640 -12.939 1.00 57.19 160 ALA A O 1
ATOM 609 N N . VAL A 1 86 ? 25.818 27.756 -13.190 1.00 62.46 161 VAL A N 1
ATOM 610 C CA . VAL A 1 86 ? 25.752 28.227 -11.816 1.00 59.75 161 VAL A CA 1
ATOM 611 C C . VAL A 1 86 ? 24.345 28.008 -11.288 1.00 64.00 161 VAL A C 1
ATOM 612 O O . VAL A 1 86 ? 23.365 28.252 -12.000 1.00 62.35 161 VAL A O 1
ATOM 616 N N . ALA A 1 87 ? 24.247 27.558 -10.035 1.00 58.00 162 ALA A N 1
ATOM 617 C CA . ALA A 1 87 ? 22.986 27.524 -9.309 1.00 59.52 162 ALA A CA 1
ATOM 618 C C . ALA A 1 87 ? 23.229 27.997 -7.886 1.00 62.48 162 ALA A C 1
ATOM 619 O O . ALA A 1 87 ? 24.164 27.527 -7.230 1.00 62.20 162 ALA A O 1
ATOM 621 N N . HIS A 1 88 ? 22.388 28.918 -7.414 1.00 57.01 163 HIS A N 1
ATOM 622 C CA . HIS A 1 88 ? 22.424 29.384 -6.037 1.00 56.61 163 HIS A CA 1
ATOM 623 C C . HIS A 1 88 ? 21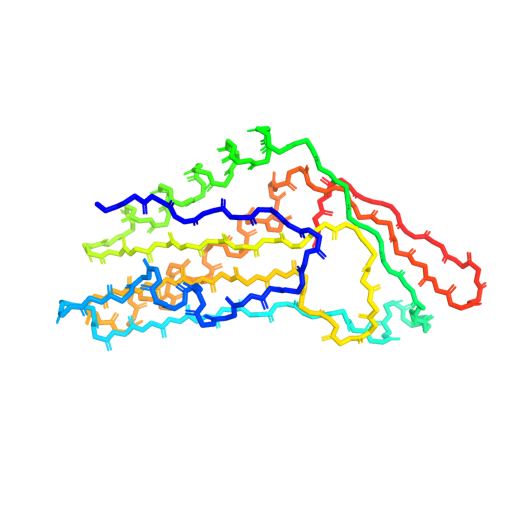.039 29.231 -5.422 1.00 60.70 163 HIS A C 1
ATOM 624 O O . HIS A 1 88 ? 20.027 29.475 -6.081 1.00 60.28 163 HIS A O 1
ATOM 631 N N . ARG A 1 89 ? 20.987 28.825 -4.160 1.00 61.48 164 ARG A N 1
ATOM 632 C CA . ARG A 1 89 ? 19.705 28.694 -3.492 1.00 62.77 164 ARG A CA 1
ATOM 633 C C . ARG A 1 89 ? 19.316 30.022 -2.854 1.00 63.14 164 ARG A C 1
ATOM 634 O O . ARG A 1 89 ? 20.173 30.834 -2.499 1.00 61.65 164 ARG A O 1
ATOM 642 N N . THR A 1 90 ? 18.007 30.252 -2.759 1.00 63.75 165 THR A N 1
ATOM 643 C CA . THR A 1 90 ? 17.423 31.322 -1.961 1.00 71.32 165 THR A CA 1
ATOM 644 C C . THR A 1 90 ? 16.606 30.716 -0.817 1.00 69.55 165 THR A C 1
ATOM 645 O O . THR A 1 90 ? 16.470 29.495 -0.698 1.00 70.28 165 THR A O 1
ATOM 649 N N . GLY A 1 91 ? 16.063 31.584 0.037 1.00 70.21 166 GLY A N 1
ATOM 650 C CA . GLY A 1 91 ? 15.198 31.120 1.110 1.00 72.06 166 GLY A CA 1
ATOM 651 C C . GLY A 1 91 ? 15.969 30.618 2.322 1.00 68.00 166 GLY A C 1
ATOM 652 O O . GLY A 1 91 ? 17.119 30.994 2.561 1.00 72.50 166 GLY A O 1
ATOM 653 N N . GLU A 1 92 ? 15.330 29.741 3.094 1.00 66.59 167 GLU A N 1
ATOM 654 C CA . GLU A 1 92 ? 15.925 29.255 4.334 1.00 68.22 167 GLU A CA 1
ATOM 655 C C . GLU A 1 92 ? 16.756 28.001 4.095 1.00 62.90 167 GLU A C 1
ATOM 656 O O . GLU A 1 92 ? 16.279 27.036 3.492 1.00 66.43 167 GLU A O 1
ATOM 662 N N . LEU A 1 93 ? 17.985 28.003 4.602 1.00 61.21 168 LEU A N 1
ATOM 663 C CA . LEU A 1 93 ? 18.850 26.837 4.555 1.00 64.02 168 LEU A CA 1
ATOM 664 C C . LEU A 1 93 ? 19.217 26.403 5.966 1.00 70.30 168 LEU A C 1
ATOM 665 O O . LEU A 1 93 ? 19.325 27.223 6.884 1.00 69.10 168 LEU A O 1
ATOM 670 N N . ARG A 1 94 ? 19.400 25.098 6.123 1.00 67.68 169 ARG A N 1
ATOM 671 C CA . ARG A 1 94 ? 19.812 24.474 7.366 1.00 64.29 169 ARG A CA 1
ATOM 672 C C . ARG A 1 94 ? 21.218 23.911 7.201 1.00 65.37 169 ARG A C 1
ATOM 673 O O . ARG A 1 94 ? 21.771 23.887 6.100 1.00 72.17 169 ARG A O 1
ATOM 681 N N . ILE A 1 95 ? 21.806 23.470 8.316 1.00 65.43 170 ILE A N 1
ATOM 682 C CA . ILE A 1 95 ? 23.173 22.966 8.282 1.00 64.67 170 ILE A CA 1
ATOM 683 C C . ILE A 1 95 ? 23.258 21.816 7.289 1.00 68.84 170 ILE A C 1
ATOM 684 O O . ILE A 1 95 ? 22.361 20.963 7.212 1.00 69.11 170 ILE A O 1
ATOM 689 N N . GLY A 1 96 ? 24.319 21.823 6.476 1.00 65.34 171 GLY A N 1
ATOM 690 C CA . GLY A 1 96 ? 24.506 20.816 5.468 1.00 63.05 171 GLY A CA 1
ATOM 691 C C . GLY A 1 96 ? 23.876 21.110 4.121 1.00 57.01 171 GLY A C 1
ATOM 692 O O . GLY A 1 96 ? 24.267 20.483 3.134 1.00 62.10 171 GLY A O 1
ATOM 693 N N . ASP A 1 97 ? 22.905 22.022 4.043 1.00 58.65 172 ASP A N 1
ATOM 694 C CA . ASP A 1 97 ? 22.282 22.344 2.759 1.00 62.72 172 ASP A CA 1
ATOM 695 C C . ASP A 1 97 ? 23.284 22.983 1.796 1.00 61.25 172 ASP A C 1
ATOM 696 O O . ASP A 1 97 ? 24.121 23.809 2.191 1.00 58.69 172 ASP A O 1
ATOM 701 N N . ALA A 1 98 ? 23.177 22.607 0.522 1.00 63.56 173 ALA A N 1
ATOM 702 C CA . ALA A 1 98 ? 23.952 23.234 -0.543 1.00 59.91 173 ALA A CA 1
ATOM 703 C C . ALA A 1 98 ? 23.410 24.627 -0.856 1.00 56.02 173 ALA A C 1
ATOM 704 O O . ALA A 1 98 ? 22.289 24.766 -1.362 1.00 57.48 173 ALA A O 1
ATOM 706 N N . ALA A 1 99 ? 24.218 25.653 -0.587 1.00 51.98 174 ALA A N 1
ATOM 707 C CA . ALA A 1 99 ? 23.870 27.042 -0.884 1.00 56.06 174 ALA A CA 1
ATOM 708 C C . ALA A 1 99 ? 24.212 27.457 -2.313 1.00 59.73 174 ALA A C 1
ATOM 709 O O . ALA A 1 99 ? 23.535 28.326 -2.889 1.00 54.59 174 ALA A O 1
ATOM 711 N N . VAL A 1 100 ? 25.258 26.870 -2.881 1.00 55.02 175 VAL A N 1
ATOM 712 C CA . VAL A 1 100 ? 25.734 27.247 -4.198 1.00 56.09 175 VAL A CA 1
ATOM 713 C C . VAL A 1 100 ? 26.348 26.015 -4.829 1.00 57.18 175 VAL A C 1
ATOM 714 O O . VAL A 1 100 ? 26.996 25.212 -4.152 1.00 59.04 175 VAL A O 1
ATOM 718 N N . VAL A 1 101 ? 26.100 25.852 -6.123 1.00 56.49 176 VAL A N 1
ATOM 719 C CA . VAL A 1 101 ? 26.684 24.793 -6.931 1.00 56.61 176 VAL A CA 1
ATOM 720 C C . VAL A 1 101 ? 27.137 25.433 -8.231 1.00 60.08 176 VAL A C 1
ATOM 721 O O . VAL A 1 101 ? 26.331 26.061 -8.924 1.00 61.10 176 VAL A O 1
ATOM 725 N N . ILE A 1 102 ? 28.418 25.302 -8.555 1.00 56.19 177 ILE A N 1
ATOM 726 C CA . ILE A 1 102 ? 28.931 25.799 -9.818 1.00 56.80 177 ILE A CA 1
ATOM 727 C C . ILE A 1 102 ? 29.691 24.673 -10.495 1.00 59.53 177 ILE A C 1
ATOM 728 O O . ILE A 1 102 ? 30.320 23.837 -9.837 1.00 57.51 177 ILE A O 1
ATOM 733 N N . GLY A 1 103 ? 29.614 24.646 -11.816 1.00 52.72 178 GLY A N 1
ATOM 734 C CA . GLY A 1 103 ? 30.357 23.679 -12.597 1.00 50.89 178 GLY A CA 1
ATOM 735 C C . GLY A 1 103 ? 31.002 24.363 -13.781 1.00 59.17 178 GLY A C 1
ATOM 736 O O . GLY A 1 103 ? 30.507 25.376 -14.291 1.00 56.58 178 GLY A O 1
ATOM 737 N N . ALA A 1 104 ? 32.136 23.806 -14.206 1.00 57.45 179 ALA A N 1
ATOM 738 C CA . ALA A 1 104 ? 32.852 24.274 -15.386 1.00 54.88 179 ALA A CA 1
ATOM 739 C C . ALA A 1 104 ? 33.453 23.066 -16.073 1.00 56.22 179 ALA A C 1
ATOM 740 O O . ALA A 1 104 ? 34.153 22.276 -15.431 1.00 50.62 179 ALA A O 1
ATOM 742 N N . SER A 1 105 ? 33.183 22.919 -17.369 1.00 54.78 180 SER A N 1
ATOM 743 C CA . SER A 1 105 ? 33.757 21.829 -18.135 1.00 52.27 180 SER A CA 1
ATOM 744 C C . SER A 1 105 ? 34.678 22.383 -19.206 1.00 57.23 180 SER A C 1
ATOM 745 O O . SER A 1 105 ? 34.592 23.548 -19.608 1.00 57.32 180 SER A O 1
ATOM 748 N N . ALA A 1 106 ? 35.572 21.524 -19.665 1.00 58.08 181 ALA A N 1
ATOM 749 C CA . ALA A 1 106 ? 36.541 21.910 -20.673 1.00 52.45 181 ALA A CA 1
ATOM 750 C C . ALA A 1 106 ? 36.969 20.655 -21.402 1.00 54.44 181 ALA A C 1
ATOM 751 O O . ALA A 1 106 ? 36.691 19.547 -20.931 1.00 54.87 181 ALA A O 1
ATOM 753 N N . PRO A 1 107 ? 37.596 20.790 -22.577 1.00 52.37 182 PRO A N 1
ATOM 754 C CA . PRO A 1 107 ? 38.163 19.594 -23.217 1.00 53.99 182 PRO A CA 1
ATOM 755 C C . PRO A 1 107 ? 39.109 18.843 -22.299 1.00 60.25 182 PRO A C 1
ATOM 756 O O . PRO A 1 107 ? 39.110 17.604 -22.290 1.00 64.19 182 PRO A O 1
ATOM 760 N N . HIS A 1 108 ? 39.890 19.561 -21.489 1.00 57.05 183 HIS A N 1
ATOM 761 C CA . HIS A 1 108 ? 40.860 18.935 -20.605 1.00 66.16 183 HIS A CA 1
ATOM 762 C C . HIS A 1 108 ? 40.731 19.493 -19.193 1.00 58.46 183 HIS A C 1
ATOM 763 O O . HIS A 1 108 ? 40.191 20.582 -18.974 1.00 58.29 183 HIS A O 1
ATOM 770 N N . ARG A 1 109 ? 41.237 18.725 -18.223 1.00 68.65 184 ARG A N 1
ATOM 771 C CA . ARG A 1 109 ? 40.895 18.997 -16.822 1.00 63.58 184 ARG A CA 1
ATOM 772 C C . ARG A 1 109 ? 41.473 20.323 -16.334 1.00 61.35 184 ARG A C 1
ATOM 773 O O . ARG A 1 109 ? 40.835 21.016 -15.535 1.00 62.69 184 ARG A O 1
ATOM 781 N N . ALA A 1 110 ? 42.662 20.709 -16.805 1.00 58.84 185 ALA A N 1
ATOM 782 C CA . ALA A 1 110 ? 43.291 21.919 -16.282 1.00 57.47 185 ALA A CA 1
ATOM 783 C C . ALA A 1 110 ? 42.377 23.128 -16.436 1.00 61.95 185 ALA A C 1
ATOM 784 O O . ALA A 1 110 ? 42.148 23.872 -15.479 1.00 64.76 185 ALA A O 1
ATOM 786 N N . ALA A 1 111 ? 41.815 23.322 -17.632 1.00 64.58 186 ALA A N 1
ATOM 787 C CA . ALA A 1 111 ? 40.945 24.473 -17.867 1.00 62.77 186 ALA A CA 1
ATOM 788 C C . ALA A 1 111 ? 39.647 24.384 -17.069 1.00 54.21 186 ALA A C 1
ATOM 789 O O . ALA A 1 111 ? 39.093 25.415 -16.674 1.00 56.98 186 ALA A O 1
ATOM 791 N N . ALA A 1 112 ? 39.140 23.177 -16.819 1.00 54.53 187 ALA A N 1
ATOM 792 C CA . ALA A 1 112 ? 37.966 23.053 -15.951 1.00 58.26 187 ALA A CA 1
ATOM 793 C C . ALA A 1 112 ? 38.268 23.530 -14.531 1.00 54.19 187 ALA A C 1
ATOM 794 O O . ALA A 1 112 ? 37.471 24.264 -13.933 1.00 57.29 187 ALA A O 1
ATOM 796 N N . PHE A 1 113 ? 39.410 23.123 -13.973 1.00 53.10 188 PHE A N 1
ATOM 797 C CA . PHE A 1 113 ? 39.780 23.577 -12.630 1.00 57.55 188 PHE A CA 1
ATOM 798 C C . PHE A 1 113 ? 39.953 25.092 -12.584 1.00 56.84 188 PHE A C 1
ATOM 799 O O . PHE A 1 113 ? 39.434 25.757 -11.679 1.00 56.10 188 PHE A O 1
ATOM 807 N N . ASP A 1 114 ? 40.676 25.649 -13.562 1.00 58.16 189 ASP A N 1
ATOM 808 C CA . ASP A 1 114 ? 40.870 27.099 -13.654 1.00 61.85 189 ASP A CA 1
ATOM 809 C C . ASP A 1 114 ? 39.541 27.846 -13.630 1.00 54.15 189 ASP A C 1
ATOM 810 O O . ASP A 1 114 ? 39.363 28.801 -12.868 1.00 58.02 189 ASP A O 1
ATOM 815 N N . ALA A 1 115 ? 38.601 27.442 -14.488 1.00 53.12 190 ALA A N 1
ATOM 816 C CA . ALA A 1 115 ? 37.338 28.164 -14.605 1.00 52.43 190 ALA A CA 1
ATOM 817 C C . ALA A 1 115 ? 36.474 27.996 -13.361 1.00 58.31 190 ALA A C 1
ATOM 818 O O . ALA A 1 115 ? 35.875 28.968 -12.875 1.00 57.76 190 ALA A O 1
ATOM 820 N N . ALA A 1 116 ? 36.380 26.770 -12.837 1.00 56.45 191 ALA A N 1
ATOM 821 C CA . ALA A 1 116 ? 35.564 26.550 -11.648 1.00 54.95 191 ALA A CA 1
ATOM 822 C C . ALA A 1 116 ? 36.047 27.407 -10.485 1.00 52.88 191 ALA A C 1
ATOM 823 O O . ALA A 1 116 ? 35.243 28.073 -9.821 1.00 49.13 191 ALA A O 1
ATOM 825 N N . ARG A 1 117 ? 37.363 27.449 -10.254 1.00 59.47 192 ARG A N 1
ATOM 826 C CA . ARG A 1 117 ? 37.895 28.272 -9.168 1.00 58.51 192 ARG A CA 1
ATOM 827 C C . ARG A 1 117 ? 37.563 29.741 -9.386 1.00 59.33 192 ARG A C 1
ATOM 828 O O . ARG A 1 117 ? 37.083 30.419 -8.471 1.00 63.13 192 ARG A O 1
ATOM 836 N N . MET A 1 118 ? 37.803 30.247 -10.602 1.00 57.45 193 MET A N 1
ATOM 837 C CA . MET A 1 118 ? 37.551 31.656 -10.890 1.00 59.30 193 MET A CA 1
ATOM 838 C C . MET A 1 118 ? 36.085 31.990 -10.664 1.00 59.06 193 MET A C 1
ATOM 839 O O . MET A 1 118 ? 35.752 33.005 -10.033 1.00 59.79 193 MET A O 1
ATOM 844 N N . CYS A 1 119 ? 35.195 31.122 -11.147 1.00 54.73 194 CYS A N 1
ATOM 845 C CA . CYS A 1 119 ? 33.758 31.363 -11.026 1.00 58.42 194 CYS A CA 1
ATOM 846 C C . CYS A 1 119 ? 33.330 31.573 -9.569 1.00 59.18 194 CYS A C 1
ATOM 847 O O . CYS A 1 119 ? 32.629 32.549 -9.258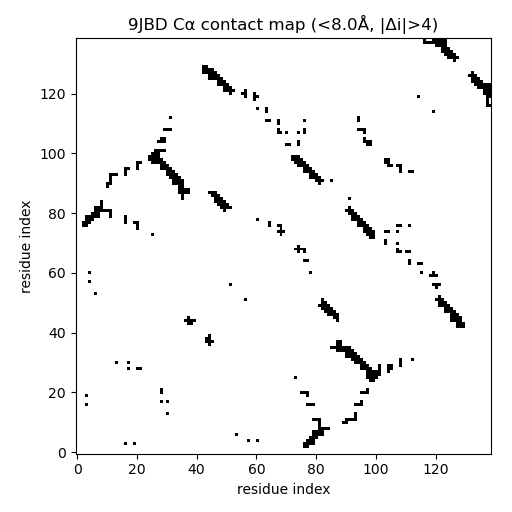 1.00 61.04 194 CYS A O 1
ATOM 850 N N . ILE A 1 120 ? 33.757 30.691 -8.649 1.00 59.25 195 ILE A N 1
ATOM 851 C CA . ILE A 1 120 ? 33.304 30.839 -7.252 1.00 55.62 195 ILE A CA 1
ATOM 852 C C . ILE A 1 120 ? 33.972 32.035 -6.572 1.00 56.95 195 ILE A C 1
ATOM 853 O O . ILE A 1 120 ? 33.345 32.708 -5.740 1.00 54.53 195 ILE A O 1
ATOM 858 N N . GLU A 1 121 ? 35.235 32.333 -6.903 1.00 59.53 196 GLU A N 1
ATOM 859 C CA . GLU A 1 121 ? 35.891 33.494 -6.304 1.00 57.79 196 GLU A CA 1
ATOM 860 C C . GLU A 1 121 ? 35.181 34.784 -6.695 1.00 56.58 196 GLU A C 1
ATOM 861 O O . GLU A 1 121 ? 34.853 35.604 -5.833 1.00 65.40 196 GLU A O 1
ATOM 867 N N . ARG A 1 122 ? 34.892 34.963 -7.983 1.00 59.51 197 ARG A N 1
ATOM 868 C CA . ARG A 1 122 ? 34.141 36.136 -8.423 1.00 60.67 197 ARG A CA 1
ATOM 869 C C . ARG A 1 122 ? 32.738 36.151 -7.854 1.00 56.14 197 ARG A C 1
ATOM 870 O O . ARG A 1 122 ? 32.211 37.223 -7.549 1.00 60.50 197 ARG A O 1
ATOM 878 N N . LEU A 1 123 ? 32.090 34.993 -7.769 1.00 54.91 198 LEU A N 1
ATOM 879 C CA . LEU A 1 123 ? 30.754 34.964 -7.190 1.00 57.29 198 LEU A CA 1
ATOM 880 C C . LEU A 1 123 ? 30.778 35.441 -5.737 1.00 61.92 198 LEU A C 1
ATOM 881 O O . LEU A 1 123 ? 29.921 36.238 -5.321 1.00 59.63 198 LEU A O 1
ATOM 886 N N . LYS A 1 124 ? 31.759 34.985 -4.950 1.00 55.20 199 LYS A N 1
ATOM 887 C CA . LYS A 1 124 ? 31.813 35.447 -3.561 1.00 60.97 199 LYS A CA 1
ATOM 888 C C . LYS A 1 124 ? 32.136 36.934 -3.491 1.00 64.39 199 LYS A C 1
ATOM 889 O O . LYS A 1 124 ? 31.559 37.658 -2.673 1.00 60.32 199 LYS A O 1
ATOM 895 N N . GLN A 1 125 ? 33.049 37.408 -4.355 1.00 65.55 200 GLN A N 1
ATOM 896 C CA . GLN A 1 125 ? 33.451 38.814 -4.343 1.00 60.59 200 GLN A CA 1
ATOM 897 C C . GLN A 1 125 ? 32.301 39.737 -4.733 1.00 63.39 200 GLN A C 1
ATOM 898 O O . GLN A 1 125 ? 32.098 40.775 -4.097 1.00 66.17 200 GLN A O 1
ATOM 904 N N . ASP A 1 126 ? 31.533 39.375 -5.769 1.00 59.22 201 ASP A N 1
ATOM 905 C CA . ASP A 1 126 ? 30.770 40.355 -6.540 1.00 65.22 201 ASP A CA 1
ATOM 906 C C . ASP A 1 126 ? 29.259 40.170 -6.568 1.00 63.53 201 ASP A C 1
ATOM 907 O O . ASP A 1 126 ? 28.563 41.106 -6.971 1.00 66.64 201 ASP A O 1
ATOM 912 N N . VAL A 1 127 ? 28.724 39.004 -6.227 1.00 64.89 202 VAL A N 1
ATOM 913 C CA . VAL A 1 127 ? 27.319 38.776 -6.575 1.00 65.28 202 VAL A CA 1
ATOM 914 C C . VAL A 1 127 ? 26.398 39.314 -5.488 1.00 67.87 202 VAL A C 1
ATOM 915 O O . VAL A 1 127 ? 26.524 38.928 -4.319 1.00 70.62 202 VAL A O 1
ATOM 919 N N . PRO A 1 128 ? 25.445 40.187 -5.830 1.00 70.58 203 PRO A N 1
ATOM 920 C CA . PRO A 1 128 ? 24.562 40.858 -4.845 1.00 63.10 203 PRO A CA 1
ATOM 921 C C . PRO A 1 128 ? 23.450 39.964 -4.306 1.00 70.05 203 PRO A C 1
ATOM 922 O O . PRO A 1 128 ? 22.244 40.145 -4.571 1.00 71.62 203 PRO A O 1
ATOM 926 N N . ILE A 1 129 ? 23.830 38.957 -3.529 1.00 67.75 204 ILE A N 1
ATOM 927 C CA . ILE A 1 129 ? 22.874 38.100 -2.839 1.00 68.24 204 ILE A CA 1
ATOM 928 C C . ILE A 1 129 ? 23.028 38.357 -1.346 1.00 70.70 204 ILE A C 1
ATOM 929 O O . ILE A 1 129 ? 24.138 38.298 -0.806 1.00 70.04 204 ILE A O 1
ATOM 934 N N . TRP A 1 130 ? 21.929 38.704 -0.698 1.00 68.96 205 TRP A N 1
ATOM 935 C CA . TRP A 1 130 ? 21.965 39.005 0.720 1.00 75.17 205 TRP A CA 1
ATOM 936 C C . TRP A 1 130 ? 21.989 37.722 1.536 1.00 73.89 205 TRP A C 1
ATOM 937 O O . TRP A 1 130 ? 21.302 36.745 1.205 1.00 66.80 205 TRP A O 1
ATOM 948 N N . LYS A 1 131 ? 22.807 37.726 2.591 1.00 66.81 206 LYS A N 1
ATOM 949 C CA . LYS A 1 131 ? 22.910 36.620 3.531 1.00 69.79 206 LYS A CA 1
ATOM 950 C C . LYS A 1 131 ? 22.424 37.102 4.891 1.00 76.85 206 LYS A C 1
ATOM 951 O O . LYS A 1 131 ? 22.769 38.210 5.330 1.00 74.72 206 LYS A O 1
ATOM 957 N N . LYS A 1 132 ? 21.596 36.292 5.537 1.00 78.77 207 LYS A N 1
ATOM 958 C CA . LYS A 1 132 ? 21.218 36.519 6.929 1.00 74.79 207 LYS A CA 1
ATOM 959 C C . LYS A 1 132 ? 21.491 35.220 7.670 1.00 75.33 207 LYS A C 1
ATOM 960 O O . LYS A 1 132 ? 20.849 34.202 7.396 1.00 74.04 207 LYS A O 1
ATOM 966 N N . GLU A 1 133 ? 22.517 35.241 8.524 1.00 76.84 208 GLU A N 1
ATOM 967 C CA . GLU A 1 133 ? 22.943 34.013 9.236 1.00 73.66 208 GLU A CA 1
ATOM 968 C C . GLU A 1 133 ? 22.655 34.149 10.729 1.00 77.11 208 GLU A C 1
ATOM 969 O O . GLU A 1 133 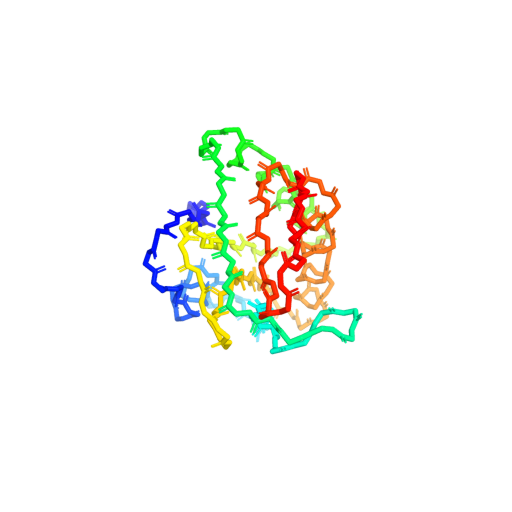? 22.962 35.209 11.298 1.00 75.44 208 GLU A O 1
ATOM 975 N N . PHE A 1 134 ? 22.096 33.107 11.327 1.00 75.99 209 PHE A N 1
ATOM 976 C CA . PHE A 1 134 ? 21.750 33.100 12.740 1.00 69.34 209 PHE A CA 1
ATOM 977 C C . PHE A 1 134 ? 22.563 32.056 13.491 1.00 73.80 209 PHE A C 1
ATOM 978 O O . PHE A 1 134 ? 22.804 30.952 12.988 1.00 74.44 209 PHE A O 1
ATOM 986 N N . ALA A 1 135 ? 23.003 32.426 14.688 1.00 71.06 210 ALA A N 1
ATOM 987 C CA . ALA A 1 135 ? 23.630 31.503 15.616 1.00 73.75 210 ALA A CA 1
ATOM 988 C C . ALA A 1 135 ? 22.655 31.209 16.748 1.00 74.72 210 ALA A C 1
ATOM 989 O O . ALA A 1 135 ? 21.701 31.957 16.978 1.00 77.95 210 ALA A O 1
ATOM 991 N N . LEU A 1 136 ? 22.895 30.090 17.441 1.00 82.42 211 LEU A N 1
ATOM 992 C CA . LEU A 1 136 ? 22.008 29.659 18.524 1.00 82.35 211 LEU A CA 1
ATOM 993 C C . LEU A 1 136 ? 22.067 30.594 19.726 1.00 78.23 211 LEU A C 1
ATOM 994 O O . LEU A 1 136 ? 21.100 30.672 20.490 1.00 83.76 211 LEU A O 1
ATOM 999 N N . ASP A 1 137 ? 23.179 31.297 19.927 1.00 74.60 212 ASP A N 1
ATOM 1000 C CA . ASP A 1 137 ? 23.325 32.172 21.082 1.00 77.28 212 ASP A CA 1
ATOM 1001 C C . ASP A 1 137 ? 22.860 33.606 20.818 1.00 78.00 212 ASP A C 1
ATOM 1002 O O . ASP A 1 137 ? 23.247 34.519 21.559 1.00 76.96 212 ASP A O 1
ATOM 1007 N N . GLY A 1 138 ? 22.050 33.829 19.783 1.00 76.13 213 GLY A N 1
ATOM 1008 C CA . GLY A 1 138 ? 21.432 35.112 19.527 1.00 72.64 213 GLY A CA 1
ATOM 1009 C C . GLY A 1 138 ? 22.110 35.951 18.454 1.00 68.65 213 GLY A C 1
ATOM 1010 O O . GLY A 1 138 ? 21.450 36.798 17.837 1.00 69.74 213 GLY A O 1
ATOM 1011 N N . VAL A 1 139 ? 23.400 35.740 18.208 1.00 61.95 214 VAL A N 1
ATOM 1012 C CA . VAL A 1 139 ? 24.091 36.596 17.254 1.00 69.84 214 VAL A CA 1
ATOM 1013 C C . VAL A 1 139 ? 23.560 36.360 15.836 1.00 68.35 214 VAL A C 1
ATOM 1014 O O . VAL A 1 139 ? 23.092 35.268 15.481 1.00 64.83 214 VAL A O 1
ATOM 1018 N N . GLU A 1 140 ? 23.584 37.415 15.030 1.00 64.92 215 GLU A N 1
ATOM 1019 C CA . GLU A 1 140 ? 23.178 37.332 13.634 1.00 76.08 215 GLU A CA 1
ATOM 1020 C C . GLU A 1 140 ? 24.132 38.156 12.776 1.00 69.95 215 GLU A C 1
ATOM 1021 O O . GLU A 1 140 ? 24.630 39.200 13.211 1.00 64.07 215 GLU A O 1
ATOM 1027 N N . TRP A 1 141 ? 24.411 37.665 11.570 1.00 67.25 216 TRP A N 1
ATOM 1028 C CA . TRP A 1 141 ? 25.252 38.363 10.603 1.00 68.57 216 TRP A CA 1
ATOM 1029 C C . TRP A 1 141 ? 24.461 38.643 9.337 1.00 70.44 216 TRP A C 1
ATOM 1030 O O . TRP A 1 141 ? 23.749 37.764 8.836 1.00 68.45 216 TRP A O 1
ATOM 1041 N N . VAL A 1 142 ? 24.611 39.851 8.806 1.00 69.79 217 VAL A N 1
ATOM 1042 C CA . VAL A 1 142 ? 24.000 40.225 7.541 1.00 67.12 217 VAL A CA 1
ATOM 1043 C C . VAL A 1 142 ? 25.086 40.771 6.627 1.00 74.48 217 VAL A C 1
ATOM 1044 O O . VAL A 1 142 ? 26.003 41.470 7.078 1.00 67.24 217 VAL A O 1
ATOM 1048 N N . ALA A 1 143 ? 24.986 40.431 5.344 1.00 67.42 218 ALA A N 1
ATOM 1049 C CA . ALA A 1 143 ? 25.934 40.888 4.346 1.00 68.72 218 ALA A CA 1
ATOM 1050 C C . ALA A 1 143 ? 25.277 40.759 2.980 1.00 74.77 218 ALA A C 1
ATOM 1051 O O . ALA A 1 143 ? 24.442 39.875 2.761 1.00 69.77 218 ALA A O 1
ATOM 1053 N N . ASN A 1 144 ? 25.645 41.669 2.074 1.00 74.25 219 ASN A N 1
ATOM 1054 C CA . ASN A 1 144 ? 25.072 41.725 0.734 1.00 69.51 219 ASN A CA 1
ATOM 1055 C C . ASN A 1 144 ? 25.943 40.997 -0.283 1.00 68.88 219 ASN A C 1
ATOM 1056 O O . ASN A 1 144 ? 26.029 41.396 -1.445 1.00 75.15 219 ASN A O 1
ATOM 1061 N N . ARG A 1 145 ? 26.622 39.970 0.155 1.00 72.28 220 ARG A N 1
ATOM 1062 C CA . ARG A 1 145 ? 27.409 39.060 -0.652 1.00 70.33 220 ARG A CA 1
ATOM 1063 C C . ARG A 1 145 ? 27.176 37.700 -0.014 1.00 71.52 220 ARG A C 1
ATOM 1064 O O . ARG A 1 145 ? 26.609 37.632 1.078 1.00 71.56 220 ARG A O 1
ATOM 1072 N N . PRO A 1 146 ? 27.542 36.597 -0.662 1.00 81.82 221 PRO A N 1
ATOM 1073 C CA . PRO A 1 146 ? 27.336 35.383 0.128 1.00 75.01 221 PRO A CA 1
ATOM 1074 C C . PRO A 1 146 ? 28.665 34.774 0.572 1.00 76.93 221 PRO A C 1
ATOM 1075 O O . PRO A 1 146 ? 28.868 33.570 0.398 1.00 84.47 221 PRO A O 1
#

Nearest PDB structures (foldseek):
  6jbz-assembly1_C  TM=9.093E-01  e=4.933E-16  Mycobacterium tuberculosis
  8hlg-assembly1_B  TM=9.528E-01  e=1.320E-14  Deinococcus radiodurans R1 = ATCC 13939 = DSM 20539
  2q5w-assembly1_E  TM=9.583E-01  e=9.033E-15  Staphylococcus aureus
  2qie-assembly2_H  TM=9.612E-01  e=2.331E-14  Staphylococcus aureus
  4ap8-assembly1_A  TM=9.548E-01  e=1.206E-13  Homo sapiens